Protein AF-A0A951KN85-F1 (afdb_monomer_lite)

pLDDT: mean 85.0, std 13.14, range [41.69, 98.12]

Radius of gyration: 14.78 Å; chains: 1; bounding box: 31×26×40 Å

Structure (mmCIF, N/CA/C/O backbone):
data_AF-A0A951KN85-F1
#
_entry.id   AF-A0A951KN85-F1
#
loop_
_atom_site.group_PDB
_atom_site.id
_atom_site.type_symbol
_atom_site.label_atom_id
_atom_site.label_alt_id
_atom_site.label_comp_id
_atom_site.label_asym_id
_atom_site.label_entity_id
_atom_site.label_seq_id
_atom_site.pdbx_PDB_ins_code
_atom_site.Cartn_x
_atom_site.Cartn_y
_atom_site.Cartn_z
_atom_site.occupancy
_atom_site.B_iso_or_equiv
_atom_site.auth_seq_id
_atom_site.auth_comp_id
_atom_site.auth_asym_id
_atom_site.auth_atom_id
_atom_site.pdbx_PDB_model_num
ATOM 1 N N . MET A 1 1 ? -17.069 15.207 -3.068 1.00 58.62 1 MET A N 1
ATOM 2 C CA . MET A 1 1 ? -16.380 14.567 -1.929 1.00 58.62 1 MET A CA 1
ATOM 3 C C . MET A 1 1 ? -16.886 15.158 -0.616 1.00 58.62 1 MET A C 1
ATOM 5 O O . MET A 1 1 ? -16.622 16.324 -0.340 1.00 58.62 1 MET A O 1
ATOM 9 N N . GLN A 1 2 ? -17.681 14.411 0.156 1.00 44.22 2 GLN A N 1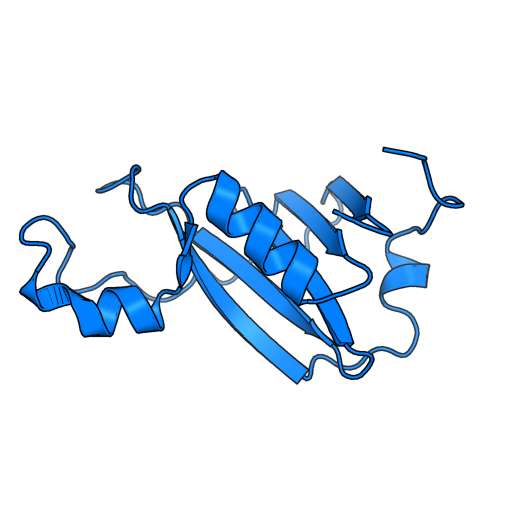
ATOM 10 C CA . GLN A 1 2 ? -18.015 14.776 1.541 1.00 44.22 2 GLN A CA 1
ATOM 11 C C . GLN A 1 2 ? -16.937 14.205 2.468 1.00 44.22 2 GLN A C 1
ATOM 13 O O . GLN A 1 2 ? -16.507 13.074 2.279 1.00 44.22 2 GLN A O 1
ATOM 18 N N . LYS A 1 3 ? -16.481 14.990 3.451 1.00 41.69 3 LYS A N 1
ATOM 19 C CA . LYS A 1 3 ? -15.595 14.484 4.505 1.00 41.69 3 LYS A CA 1
ATOM 20 C C . LYS A 1 3 ? -16.420 13.609 5.449 1.00 41.69 3 LYS A C 1
ATOM 22 O O . LYS A 1 3 ? -17.274 14.138 6.161 1.00 41.69 3 LYS A O 1
ATOM 27 N N . ALA A 1 4 ? -16.152 12.308 5.443 1.00 52.75 4 ALA A N 1
ATOM 28 C CA . ALA A 1 4 ? -16.587 11.382 6.482 1.00 52.75 4 ALA A CA 1
ATOM 29 C C . ALA A 1 4 ? -16.100 11.863 7.871 1.00 52.75 4 ALA A C 1
ATOM 31 O O . ALA A 1 4 ? -15.153 12.665 7.938 1.00 52.75 4 ALA A O 1
ATOM 32 N N . PRO A 1 5 ? -16.715 11.417 8.990 1.00 56.12 5 PRO A N 1
ATOM 33 C CA . PRO A 1 5 ? -16.112 11.574 10.314 1.00 56.12 5 PRO A CA 1
ATOM 34 C C . PRO A 1 5 ? -14.638 11.166 10.254 1.00 56.12 5 PRO A C 1
ATOM 36 O O . PRO A 1 5 ? -14.294 10.231 9.537 1.00 56.12 5 PRO A O 1
ATOM 39 N N . ILE A 1 6 ? -13.781 11.921 10.947 1.00 71.56 6 ILE A N 1
ATOM 40 C CA . ILE A 1 6 ? -12.319 11.810 10.878 1.00 71.56 6 ILE A CA 1
ATOM 41 C C . ILE A 1 6 ? -11.917 10.375 11.247 1.00 71.56 6 ILE A C 1
ATOM 43 O O . ILE A 1 6 ? -11.782 10.051 12.422 1.00 71.56 6 ILE A O 1
ATOM 47 N N . MET A 1 7 ? -11.783 9.511 10.244 1.00 89.00 7 MET A N 1
ATOM 48 C CA . MET A 1 7 ? -11.209 8.184 10.382 1.00 89.00 7 MET A CA 1
ATOM 49 C C . MET A 1 7 ? -9.701 8.382 10.429 1.00 89.00 7 MET A C 1
ATOM 51 O O . MET A 1 7 ? -9.092 8.777 9.433 1.00 89.00 7 MET A O 1
ATOM 55 N N . ASP A 1 8 ? -9.109 8.179 11.599 1.00 92.50 8 ASP A N 1
ATOM 56 C CA . ASP A 1 8 ? -7.660 8.178 11.737 1.00 92.50 8 ASP A CA 1
ATOM 57 C C . ASP A 1 8 ? -7.069 6.804 11.397 1.00 92.50 8 ASP A C 1
ATOM 59 O O . ASP A 1 8 ? -7.770 5.803 11.230 1.00 92.50 8 ASP A O 1
ATOM 63 N N . ARG A 1 9 ? -5.742 6.780 11.277 1.00 91.62 9 ARG A N 1
ATOM 64 C CA . ARG A 1 9 ? -4.974 5.591 10.917 1.00 91.62 9 ARG A CA 1
ATOM 65 C C . ARG A 1 9 ? -5.194 4.437 11.899 1.00 91.62 9 ARG A C 1
ATOM 67 O O . ARG A 1 9 ? -5.364 3.298 11.477 1.00 91.62 9 ARG A O 1
ATOM 74 N N . GLU A 1 10 ? -5.164 4.720 13.199 1.00 92.75 10 GLU A N 1
ATOM 75 C CA . GLU A 1 10 ? -5.286 3.694 14.242 1.00 92.75 10 GLU A CA 1
ATOM 76 C C . GLU A 1 10 ? -6.667 3.040 14.203 1.00 92.75 10 GLU A C 1
ATOM 78 O O . GLU A 1 10 ? -6.781 1.815 14.216 1.00 92.75 10 GLU A O 1
ATOM 83 N N . THR A 1 11 ? -7.707 3.860 14.073 1.00 93.81 11 THR A N 1
ATOM 84 C CA . THR A 1 11 ? -9.096 3.423 13.955 1.00 93.81 11 THR A CA 1
ATOM 85 C C . THR A 1 11 ? -9.314 2.649 12.663 1.00 93.81 11 THR A C 1
ATOM 87 O O . THR A 1 11 ? -9.966 1.607 12.689 1.00 93.81 11 THR A O 1
ATOM 90 N N . PHE A 1 12 ? -8.731 3.102 11.546 1.00 94.31 12 PHE A N 1
ATOM 91 C CA . PHE A 1 12 ? -8.832 2.387 10.279 1.00 94.31 12 PHE A CA 1
ATOM 92 C C . PHE A 1 12 ? -8.230 0.987 10.368 1.00 94.31 12 PHE A C 1
ATOM 94 O O . PHE A 1 12 ? -8.823 0.072 9.823 1.00 94.31 12 PHE A O 1
ATOM 101 N N . TYR A 1 13 ? -7.097 0.778 11.040 1.00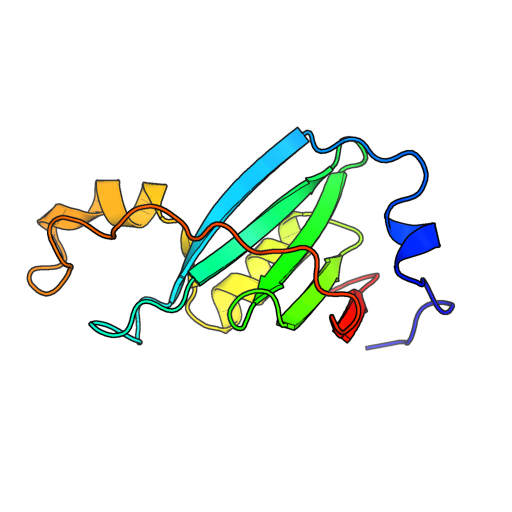 94.81 13 TYR A N 1
ATOM 102 C CA . TYR A 1 13 ? -6.487 -0.557 11.132 1.00 94.81 13 TYR A CA 1
ATOM 103 C C . TYR A 1 13 ? -7.018 -1.416 12.286 1.00 94.81 13 TYR A C 1
ATOM 105 O O . TYR A 1 13 ? -6.690 -2.602 12.374 1.00 94.81 13 TYR A O 1
ATOM 113 N N . ALA A 1 14 ? -7.830 -0.854 13.182 1.00 95.00 14 ALA A N 1
ATOM 114 C CA . ALA A 1 14 ? -8.314 -1.563 14.357 1.00 95.00 14 ALA A CA 1
ATOM 115 C C . ALA A 1 14 ? -9.109 -2.825 13.973 1.00 95.00 14 ALA A C 1
ATOM 117 O O . ALA A 1 14 ? -10.136 -2.757 13.303 1.00 95.00 14 ALA A O 1
ATOM 118 N N . ASN A 1 15 ? -8.657 -3.980 14.473 1.00 94.88 15 ASN A N 1
ATOM 119 C CA . ASN A 1 15 ? -9.258 -5.306 14.261 1.00 94.88 15 ASN A CA 1
ATOM 120 C C . ASN A 1 15 ? -9.255 -5.828 12.816 1.00 94.88 15 ASN A C 1
ATOM 122 O O . ASN A 1 15 ? -9.929 -6.820 12.552 1.00 94.88 15 ASN A O 1
ATOM 126 N N . LYS A 1 16 ? -8.493 -5.213 11.907 1.00 95.56 16 LYS A N 1
ATOM 127 C CA . LYS A 1 16 ? -8.348 -5.709 10.536 1.00 95.56 16 LYS A CA 1
ATOM 128 C C . LYS A 1 16 ? -7.193 -6.685 10.423 1.00 95.56 16 LYS A C 1
ATOM 130 O O . LYS A 1 16 ? -6.150 -6.508 11.058 1.00 95.56 16 LYS A O 1
ATOM 135 N N . GLN A 1 17 ? -7.358 -7.690 9.575 1.00 96.19 17 GLN A N 1
ATOM 136 C CA . GLN A 1 17 ? -6.272 -8.576 9.172 1.00 96.19 17 GLN A CA 1
ATOM 137 C C . GLN A 1 17 ? -5.950 -8.357 7.702 1.00 96.19 17 GLN A C 1
ATOM 139 O O . GLN A 1 17 ? -6.842 -8.281 6.859 1.00 96.19 17 GLN A O 1
ATOM 144 N N . LEU A 1 18 ? -4.658 -8.258 7.393 1.00 96.12 18 LEU A N 1
ATOM 145 C CA . LEU A 1 18 ? -4.199 -8.217 6.012 1.00 96.12 18 LEU A CA 1
ATOM 146 C C . LEU A 1 18 ? -4.562 -9.540 5.328 1.00 96.12 18 LEU A C 1
ATOM 148 O O . LEU A 1 18 ? -4.118 -10.603 5.763 1.00 96.12 18 LEU A O 1
ATOM 152 N N . LYS A 1 19 ? -5.355 -9.465 4.260 1.00 97.06 19 LYS A N 1
ATOM 153 C CA . LYS A 1 19 ? -5.777 -10.620 3.464 1.00 97.06 19 LYS A CA 1
ATOM 154 C C . LYS A 1 19 ? -4.894 -10.807 2.235 1.00 97.06 19 LYS A C 1
ATOM 156 O O . LYS A 1 19 ? -4.548 -11.939 1.909 1.00 97.06 19 LYS A O 1
ATOM 161 N N . GLN A 1 20 ? -4.544 -9.714 1.561 1.00 95.44 20 GLN A N 1
ATOM 162 C CA . GLN A 1 20 ? -3.769 -9.735 0.322 1.00 95.44 20 GLN A CA 1
ATOM 163 C C . GLN A 1 20 ? -2.959 -8.446 0.171 1.00 95.44 20 GLN A C 1
ATOM 165 O O . GLN A 1 20 ? -3.409 -7.375 0.575 1.00 95.44 20 GLN A O 1
ATOM 170 N N . THR A 1 21 ? -1.787 -8.565 -0.448 1.00 94.25 21 THR A N 1
ATOM 171 C CA . THR A 1 21 ? -0.987 -7.434 -0.922 1.00 94.25 21 THR A CA 1
ATOM 172 C C . THR A 1 21 ? -0.886 -7.530 -2.436 1.00 94.25 21 THR A C 1
ATOM 174 O O . THR A 1 21 ? -0.531 -8.594 -2.938 1.00 94.25 21 THR A O 1
ATOM 177 N N . VAL A 1 22 ? -1.169 -6.434 -3.135 1.00 94.75 22 VAL A N 1
ATOM 178 C CA . VAL A 1 22 ? -1.026 -6.303 -4.590 1.00 94.75 22 VAL A CA 1
ATOM 179 C C . VAL A 1 22 ? -0.030 -5.186 -4.877 1.00 94.75 22 VAL A C 1
ATOM 181 O O . VAL A 1 22 ? -0.041 -4.148 -4.209 1.00 94.75 22 VAL A O 1
ATOM 184 N N . TRP A 1 23 ? 0.855 -5.411 -5.841 1.00 93.62 23 TRP A N 1
ATOM 185 C CA . TRP A 1 23 ? 1.849 -4.431 -6.263 1.00 93.62 23 TRP A CA 1
ATOM 186 C C . TRP A 1 23 ? 1.501 -3.881 -7.631 1.00 93.62 23 TRP A C 1
ATOM 188 O O . TRP A 1 23 ? 1.083 -4.615 -8.522 1.00 93.62 23 TR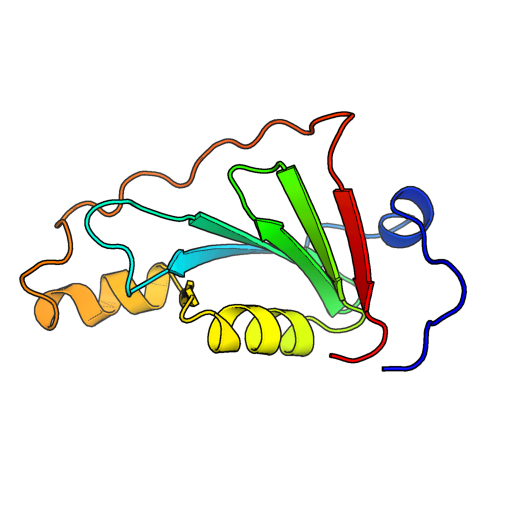P A O 1
ATOM 198 N N . TRP A 1 24 ? 1.708 -2.582 -7.771 1.00 94.00 24 TRP A N 1
ATOM 199 C CA . TRP A 1 24 ? 1.346 -1.810 -8.943 1.00 94.00 24 TRP A CA 1
ATOM 200 C C . TRP A 1 24 ? 2.548 -0.984 -9.392 1.00 94.00 24 TRP A C 1
ATOM 202 O O . TRP A 1 24 ? 3.352 -0.548 -8.560 1.00 94.00 24 TRP A O 1
ATOM 212 N N . LEU A 1 25 ? 2.650 -0.751 -10.695 1.00 91.50 25 LEU A N 1
ATOM 213 C CA . LEU A 1 25 ? 3.648 0.114 -11.313 1.00 91.50 25 LEU A CA 1
ATOM 214 C C . LEU A 1 25 ? 2.948 1.149 -12.184 1.00 91.50 25 LEU A C 1
ATOM 216 O O . LEU A 1 25 ? 2.020 0.815 -12.916 1.00 91.50 25 LEU A O 1
ATOM 220 N N . MET A 1 26 ? 3.411 2.393 -12.115 1.00 90.44 26 MET A N 1
ATOM 221 C CA . MET A 1 26 ? 2.971 3.431 -13.043 1.00 90.44 26 MET A CA 1
ATOM 222 C C . MET A 1 26 ? 3.568 3.161 -14.428 1.00 90.44 26 MET A C 1
ATOM 224 O O . MET A 1 26 ? 4.791 3.211 -14.598 1.00 90.44 26 MET A O 1
ATOM 228 N N . ASP A 1 27 ? 2.717 2.878 -15.412 1.00 82.88 27 ASP A N 1
ATOM 229 C CA . ASP A 1 27 ? 3.154 2.449 -16.745 1.00 82.88 27 ASP A CA 1
ATOM 230 C C . ASP A 1 27 ? 3.796 3.584 -17.564 1.00 82.88 27 ASP A C 1
ATOM 232 O O . ASP A 1 27 ? 4.657 3.349 -18.411 1.00 82.88 27 ASP A O 1
ATOM 236 N N . CYS A 1 28 ? 3.452 4.836 -17.271 1.00 83.56 28 CYS A N 1
ATOM 237 C CA . CYS A 1 28 ? 3.932 6.003 -18.000 1.00 83.56 28 CYS A CA 1
ATOM 238 C C . CYS A 1 28 ? 5.287 6.538 -17.502 1.00 83.56 28 CYS A C 1
ATOM 240 O O . CYS A 1 28 ? 5.845 7.456 -18.109 1.00 83.56 28 CYS A O 1
ATOM 242 N N . SER A 1 29 ? 5.842 5.962 -16.426 1.00 83.62 29 SER A N 1
ATOM 243 C CA . SER A 1 29 ? 7.078 6.438 -15.783 1.00 83.62 29 SER A CA 1
ATOM 244 C C . SER A 1 29 ? 8.345 5.658 -16.151 1.00 83.62 29 SER A C 1
ATOM 246 O O . SER A 1 29 ? 9.421 5.991 -15.658 1.00 83.62 29 SER A O 1
ATOM 248 N N . PHE A 1 30 ? 8.289 4.655 -17.035 1.00 76.56 30 PHE A N 1
ATOM 249 C CA . PHE A 1 30 ? 9.495 3.902 -17.411 1.00 76.56 30 PHE A CA 1
ATOM 250 C C . PHE A 1 30 ? 10.612 4.806 -17.987 1.00 76.56 30 PHE A C 1
ATOM 252 O O . PHE A 1 30 ? 10.340 5.695 -18.798 1.00 76.56 30 PHE A O 1
ATOM 259 N N . PRO A 1 31 ? 11.892 4.572 -17.618 1.00 77.12 31 PRO A N 1
ATOM 260 C CA . PRO A 1 31 ? 12.401 3.459 -16.804 1.00 77.12 31 PRO A CA 1
ATOM 261 C C . PRO A 1 31 ? 12.357 3.696 -15.280 1.00 77.12 31 PRO A C 1
ATOM 263 O O . PRO A 1 31 ? 12.792 2.825 -14.526 1.00 77.12 31 PRO A O 1
ATOM 266 N N . ASP A 1 32 ? 11.876 4.851 -14.817 1.00 81.75 32 ASP A N 1
ATOM 267 C CA . ASP A 1 32 ? 11.803 5.193 -13.397 1.00 81.75 32 ASP A CA 1
ATOM 268 C C . ASP A 1 32 ? 10.605 4.475 -12.749 1.00 81.75 32 ASP A C 1
ATOM 270 O O . ASP A 1 32 ? 9.453 4.892 -12.852 1.00 81.75 32 ASP A O 1
ATOM 274 N N . LEU A 1 33 ? 10.876 3.349 -12.085 1.00 82.75 33 LEU A N 1
ATOM 275 C CA . LEU A 1 33 ? 9.846 2.486 -11.503 1.00 82.75 33 LEU A CA 1
ATOM 276 C C . LEU A 1 33 ? 9.160 3.146 -10.299 1.00 82.75 33 LEU A C 1
ATOM 278 O O . LEU A 1 33 ? 9.669 3.105 -9.174 1.00 82.75 33 LEU A O 1
ATOM 282 N N . GLN A 1 34 ? 7.978 3.713 -10.524 1.00 89.31 34 GLN A N 1
ATOM 283 C CA . GLN A 1 34 ? 7.117 4.211 -9.455 1.00 89.31 34 GLN A CA 1
ATOM 284 C C . GLN A 1 34 ? 6.185 3.099 -8.978 1.00 89.31 34 GLN A C 1
ATOM 286 O O . GLN A 1 34 ? 5.227 2.732 -9.655 1.00 89.31 34 GLN A O 1
ATOM 291 N N . TRP A 1 35 ? 6.496 2.555 -7.804 1.00 91.00 35 TRP A N 1
ATOM 292 C CA . TRP A 1 35 ? 5.729 1.484 -7.180 1.00 91.00 35 TRP A CA 1
ATOM 293 C C . TRP A 1 35 ? 4.586 2.026 -6.330 1.00 91.00 35 TRP A C 1
ATOM 295 O O . TRP A 1 35 ? 4.762 2.976 -5.564 1.00 91.00 35 TRP A O 1
ATOM 305 N N . ALA A 1 36 ? 3.461 1.323 -6.374 1.00 94.25 36 ALA A N 1
ATOM 306 C CA . ALA A 1 36 ? 2.375 1.439 -5.417 1.00 94.25 36 ALA A CA 1
ATOM 307 C C . ALA A 1 36 ? 2.085 0.074 -4.779 1.00 94.25 36 ALA A C 1
ATOM 309 O O . ALA A 1 36 ? 2.169 -0.972 -5.426 1.00 94.25 36 ALA A O 1
ATOM 310 N N . ARG A 1 37 ? 1.743 0.074 -3.487 1.00 94.75 37 ARG A N 1
ATOM 311 C CA . ARG A 1 37 ? 1.329 -1.137 -2.764 1.00 94.75 37 ARG A CA 1
ATOM 312 C C . ARG A 1 37 ? -0.109 -0.999 -2.323 1.00 94.75 37 ARG A C 1
ATOM 314 O O . ARG A 1 37 ? -0.401 -0.123 -1.515 1.00 94.75 37 ARG A O 1
ATOM 321 N N . GLN A 1 38 ? -0.964 -1.911 -2.752 1.00 96.12 38 GLN A N 1
ATOM 322 C CA . GLN A 1 38 ? -2.323 -2.030 -2.253 1.00 96.12 38 GLN A CA 1
ATOM 323 C C . GLN A 1 38 ? -2.399 -3.144 -1.205 1.00 96.12 38 GLN A C 1
ATOM 325 O O . GLN A 1 38 ? -1.999 -4.278 -1.468 1.00 96.12 38 GLN A O 1
ATOM 330 N N . CYS A 1 39 ? -2.927 -2.844 -0.021 1.00 96.25 39 CYS A N 1
ATOM 331 C CA . CYS A 1 39 ? -3.229 -3.842 1.004 1.00 96.25 39 CYS A CA 1
ATOM 332 C C . CYS A 1 39 ? -4.741 -4.016 1.106 1.00 96.25 39 CYS A C 1
ATOM 334 O O . CYS A 1 39 ? -5.437 -3.056 1.423 1.00 96.25 39 CYS A O 1
ATOM 336 N N . ILE A 1 40 ? -5.239 -5.232 0.897 1.00 97.62 40 ILE A N 1
ATOM 337 C CA . ILE A 1 40 ? -6.659 -5.575 1.023 1.00 97.62 40 ILE A CA 1
ATOM 338 C C . ILE A 1 40 ? -6.866 -6.294 2.355 1.00 97.62 40 ILE A C 1
ATOM 340 O O . ILE A 1 40 ? -6.163 -7.261 2.670 1.00 97.62 40 ILE A O 1
ATOM 344 N N . PHE A 1 41 ? -7.842 -5.835 3.132 1.00 97.69 41 PHE A N 1
ATOM 345 C CA . PHE A 1 41 ? -8.151 -6.364 4.458 1.00 97.69 41 PHE A CA 1
ATOM 346 C C . PHE A 1 41 ? -9.318 -7.358 4.429 1.00 97.69 41 PHE A C 1
ATOM 348 O O . PHE A 1 41 ? -10.067 -7.473 3.455 1.00 97.69 41 PHE A O 1
ATOM 355 N N . ASP A 1 42 ? -9.455 -8.129 5.503 1.00 98.12 42 ASP A N 1
ATOM 356 C CA . ASP A 1 42 ? -10.493 -9.147 5.678 1.00 98.12 42 ASP A CA 1
ATOM 357 C C . ASP A 1 42 ? -11.926 -8.595 5.695 1.00 98.12 42 ASP A C 1
ATOM 359 O O . ASP A 1 42 ? -12.856 -9.304 5.304 1.00 98.12 42 ASP A O 1
ATOM 363 N N . ASP A 1 43 ? -12.101 -7.332 6.075 1.00 97.00 43 ASP A N 1
ATOM 364 C CA . ASP A 1 43 ? -13.381 -6.621 6.045 1.00 97.00 43 ASP A CA 1
ATOM 365 C C . ASP A 1 43 ? -13.762 -6.058 4.660 1.00 97.00 43 ASP A C 1
ATOM 367 O O . ASP A 1 43 ? -14.849 -5.500 4.507 1.00 97.00 43 ASP A O 1
ATOM 371 N N . GLY A 1 44 ? -12.898 -6.216 3.650 1.00 97.56 44 GLY A N 1
ATOM 372 C CA . GLY A 1 44 ? -13.100 -5.705 2.289 1.00 97.56 44 GLY A CA 1
ATOM 373 C C . GLY A 1 44 ? -12.626 -4.265 2.064 1.00 97.56 44 GLY A C 1
ATOM 374 O O . GLY A 1 44 ? -12.704 -3.774 0.937 1.00 97.56 44 GLY A O 1
ATOM 375 N N . SER A 1 45 ? -12.111 -3.594 3.097 1.00 97.75 45 SER A N 1
ATOM 376 C CA . SER A 1 45 ? -11.438 -2.301 2.954 1.00 97.75 45 SER A CA 1
ATOM 377 C C . SER A 1 45 ? -10.030 -2.461 2.378 1.00 97.75 45 SER A C 1
ATOM 379 O O . SER A 1 45 ? -9.485 -3.567 2.308 1.00 97.75 45 SER A O 1
ATOM 381 N N . SER A 1 46 ? -9.423 -1.349 1.965 1.00 97.94 46 SER A N 1
ATOM 382 C CA . SER A 1 46 ? -8.081 -1.360 1.381 1.00 97.94 46 SER A CA 1
ATOM 383 C C . SER A 1 46 ? -7.291 -0.122 1.767 1.00 97.94 46 SER A C 1
ATOM 385 O O . SER A 1 46 ? -7.871 0.932 2.011 1.00 97.94 46 SER A O 1
ATOM 387 N N . ASP A 1 47 ? -5.968 -0.224 1.782 1.00 96.81 47 ASP A N 1
ATOM 388 C CA . ASP A 1 47 ? -5.094 0.940 1.663 1.00 96.81 47 ASP A CA 1
ATOM 389 C C . ASP A 1 47 ? -4.227 0.853 0.409 1.00 96.81 47 ASP A C 1
ATOM 391 O O . ASP A 1 47 ? -4.049 -0.224 -0.159 1.00 96.81 47 ASP A O 1
ATOM 395 N N . VAL A 1 48 ? -3.747 2.007 -0.034 1.00 95.69 48 VAL A N 1
ATOM 396 C CA . VAL A 1 48 ? -2.757 2.184 -1.086 1.00 95.69 48 VAL A CA 1
ATOM 397 C C . VAL A 1 48 ? -1.639 3.014 -0.500 1.00 95.69 48 VAL A C 1
ATOM 399 O O . VAL A 1 48 ? -1.872 4.064 0.096 1.00 95.69 48 VAL A O 1
ATOM 402 N N . CYS A 1 49 ? -0.419 2.538 -0.667 1.00 93.88 49 CYS A N 1
ATOM 403 C CA . CYS A 1 49 ? 0.770 3.226 -0.228 1.00 93.88 49 CYS A CA 1
ATOM 404 C C . CYS A 1 49 ? 1.569 3.669 -1.461 1.00 93.88 49 CYS A C 1
ATOM 406 O O . CYS A 1 49 ? 1.812 2.859 -2.357 1.00 93.88 49 CYS A O 1
ATOM 408 N N . LEU A 1 50 ? 1.907 4.959 -1.513 1.00 90.81 50 LEU A N 1
ATOM 409 C CA . LEU A 1 50 ? 2.564 5.641 -2.634 1.00 90.81 50 LEU A CA 1
ATOM 410 C C . LEU A 1 50 ? 3.854 6.339 -2.172 1.00 90.81 50 LEU A C 1
ATOM 412 O O . LEU A 1 50 ? 4.151 6.404 -0.972 1.00 90.81 50 LEU A O 1
ATOM 416 N N . ASP A 1 51 ? 4.599 6.891 -3.135 1.00 82.56 51 ASP A N 1
ATOM 417 C CA . ASP A 1 51 ? 5.778 7.747 -2.922 1.00 82.56 51 ASP A CA 1
ATOM 418 C C . ASP A 1 51 ? 6.810 7.120 -1.967 1.00 82.56 51 ASP A C 1
ATOM 420 O O . ASP A 1 51 ? 7.224 7.713 -0.968 1.00 82.56 51 ASP A O 1
ATOM 424 N N . GLU A 1 52 ? 7.188 5.869 -2.246 1.00 80.12 52 GLU A N 1
ATOM 425 C CA . GLU A 1 52 ? 8.145 5.091 -1.442 1.00 80.12 52 GLU A CA 1
ATOM 426 C C . GLU A 1 52 ? 7.717 4.899 0.021 1.00 80.12 52 GLU A C 1
ATOM 428 O O . GLU A 1 52 ? 8.533 4.815 0.943 1.00 80.12 52 GLU A O 1
ATOM 433 N N . GLY A 1 53 ? 6.411 4.847 0.256 1.00 80.00 53 GLY A N 1
ATOM 434 C CA . GLY A 1 53 ? 5.872 4.681 1.589 1.00 80.00 53 GLY A CA 1
ATOM 435 C C . GLY A 1 53 ? 5.697 5.980 2.364 1.00 80.00 53 GLY A C 1
ATOM 436 O O . GLY A 1 53 ? 5.646 5.923 3.594 1.00 80.00 53 GLY A O 1
ATOM 437 N N . LYS A 1 54 ? 5.613 7.142 1.706 1.00 86.12 54 LYS A N 1
ATOM 438 C CA . LYS A 1 54 ? 5.332 8.426 2.377 1.00 86.12 54 LYS A CA 1
ATOM 439 C C . LYS A 1 54 ? 3.844 8.725 2.519 1.00 86.12 54 LYS A C 1
ATOM 441 O O . LYS A 1 54 ? 3.456 9.359 3.503 1.00 86.12 54 LYS A O 1
ATOM 446 N N . GLU A 1 55 ? 3.015 8.246 1.600 1.00 91.50 55 GLU A N 1
ATOM 447 C CA . GLU A 1 55 ? 1.576 8.522 1.598 1.00 91.50 55 GLU A CA 1
ATOM 448 C C . GLU A 1 55 ? 0.773 7.226 1.673 1.00 91.50 55 GLU A C 1
ATOM 450 O O . GLU A 1 55 ? 1.114 6.229 1.037 1.00 91.50 55 GLU A O 1
ATOM 455 N N . ILE A 1 56 ? -0.272 7.231 2.502 1.00 93.69 56 ILE A N 1
ATOM 456 C CA . ILE A 1 56 ? -1.242 6.145 2.632 1.00 93.69 56 ILE A CA 1
ATOM 457 C C . ILE A 1 56 ? -2.633 6.706 2.351 1.00 93.69 56 ILE A C 1
ATOM 459 O O . ILE A 1 56 ? -3.113 7.597 3.057 1.00 93.69 56 ILE A O 1
ATOM 463 N N . HIS A 1 57 ? -3.295 6.127 1.360 1.00 95.25 57 HIS A N 1
ATOM 464 C CA . HIS A 1 57 ? -4.679 6.388 0.994 1.00 95.25 57 HIS A CA 1
ATOM 465 C C . HIS A 1 57 ? -5.508 5.167 1.378 1.00 95.25 57 HIS A C 1
ATOM 467 O O . HIS A 1 57 ? -5.306 4.081 0.852 1.00 95.25 57 HIS A O 1
ATOM 473 N N . ALA A 1 58 ? -6.407 5.319 2.338 1.00 95.75 58 ALA A N 1
ATOM 474 C CA . ALA A 1 58 ? -7.257 4.262 2.855 1.00 95.75 58 ALA A CA 1
ATOM 475 C C . ALA A 1 58 ? -8.683 4.410 2.323 1.00 95.75 58 ALA A C 1
ATOM 477 O O . ALA A 1 58 ? -9.242 5.505 2.303 1.00 95.75 58 ALA A O 1
ATOM 478 N N . PHE A 1 59 ? -9.294 3.296 1.951 1.00 96.50 59 PHE A N 1
ATOM 479 C CA . PHE A 1 59 ? -10.579 3.230 1.272 1.00 96.50 59 PHE A CA 1
ATOM 480 C C . PHE A 1 59 ? -11.509 2.276 2.014 1.00 96.50 59 PHE A C 1
ATOM 482 O O . PHE A 1 59 ? -11.086 1.224 2.500 1.00 96.50 59 PHE A O 1
ATOM 489 N N . ALA A 1 60 ? -12.794 2.621 2.095 1.00 96.38 60 ALA A N 1
ATOM 490 C CA . ALA A 1 60 ? -13.806 1.728 2.664 1.00 96.38 60 ALA A CA 1
ATOM 491 C C . ALA A 1 60 ? -13.999 0.439 1.843 1.00 96.38 60 ALA A C 1
ATOM 493 O O . ALA A 1 60 ? -14.452 -0.561 2.396 1.00 96.38 60 ALA A O 1
ATOM 494 N N . LYS A 1 61 ? -13.656 0.469 0.549 1.00 96.81 61 LYS A N 1
ATOM 495 C CA . LYS A 1 61 ? -13.781 -0.641 -0.401 1.00 96.81 61 LYS A CA 1
ATOM 496 C C . LYS A 1 61 ? -12.499 -0.812 -1.204 1.00 96.81 61 LYS A C 1
ATOM 498 O O . LY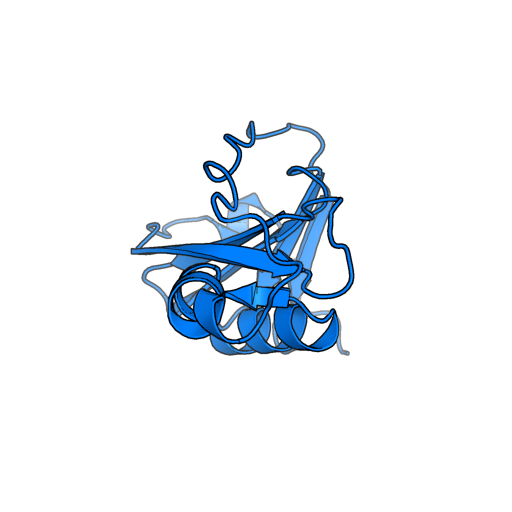S A 1 61 ? -11.874 0.175 -1.582 1.00 96.81 61 LYS A O 1
ATOM 503 N N . ALA A 1 62 ? -12.120 -2.052 -1.485 1.00 97.19 62 ALA A N 1
ATOM 504 C CA . ALA A 1 62 ? -10.944 -2.340 -2.298 1.00 97.19 62 ALA A CA 1
ATOM 505 C C . ALA A 1 62 ? -11.094 -1.886 -3.757 1.00 97.19 62 ALA A C 1
ATOM 507 O O . ALA A 1 62 ? -10.111 -1.470 -4.361 1.00 97.19 62 ALA A O 1
ATOM 508 N N . GLU A 1 63 ? -12.306 -1.902 -4.312 1.00 97.00 63 GLU A N 1
ATOM 509 C CA . GLU A 1 63 ? -12.560 -1.457 -5.687 1.00 97.00 63 GLU A CA 1
ATOM 510 C C . GLU A 1 63 ? -12.281 0.043 -5.865 1.00 97.00 63 GLU A C 1
ATOM 512 O O . GLU A 1 63 ? -11.722 0.456 -6.877 1.00 97.00 63 GLU A O 1
ATOM 517 N N . ASP A 1 64 ? -12.587 0.847 -4.847 1.00 96.62 64 ASP A N 1
ATOM 518 C CA . ASP A 1 64 ? -12.317 2.289 -4.827 1.00 96.62 64 ASP A CA 1
ATOM 519 C C . ASP A 1 64 ? -10.801 2.574 -4.878 1.00 96.62 64 ASP A C 1
ATOM 521 O O . ASP A 1 64 ? -10.360 3.498 -5.559 1.00 96.62 64 ASP A O 1
ATOM 525 N N . ALA A 1 65 ? -9.989 1.739 -4.220 1.00 96.81 65 ALA A N 1
ATOM 526 C CA . ALA A 1 65 ? -8.528 1.816 -4.283 1.00 96.81 65 ALA A CA 1
ATOM 527 C C . ALA A 1 65 ? -7.978 1.480 -5.682 1.00 96.81 65 ALA A C 1
ATOM 529 O O . ALA A 1 65 ? -7.032 2.119 -6.139 1.00 96.81 65 ALA A O 1
ATOM 530 N N . VAL A 1 66 ? -8.579 0.502 -6.371 1.00 96.31 66 VAL A N 1
ATOM 531 C CA . VAL A 1 66 ? -8.220 0.155 -7.758 1.00 96.31 66 VAL A CA 1
ATOM 532 C C . VAL A 1 66 ? -8.576 1.296 -8.706 1.00 96.31 66 VAL A C 1
ATOM 534 O O . VAL A 1 66 ? -7.776 1.639 -9.574 1.00 96.31 66 VAL A O 1
ATOM 537 N N . HIS A 1 67 ? -9.745 1.917 -8.526 1.00 95.81 67 HIS A N 1
ATOM 538 C CA . HIS A 1 67 ? -10.133 3.098 -9.295 1.00 95.81 67 HIS A CA 1
ATOM 539 C C . HIS A 1 67 ? -9.148 4.254 -9.096 1.00 95.81 67 HIS A C 1
ATOM 541 O O . HIS A 1 67 ? -8.694 4.817 -10.085 1.00 95.81 67 HIS A O 1
ATOM 547 N N . PHE A 1 68 ? -8.758 4.542 -7.851 1.00 95.50 68 PHE A N 1
ATOM 548 C CA . PHE A 1 68 ? -7.734 5.543 -7.534 1.00 95.50 68 PHE A CA 1
ATOM 549 C C . PHE A 1 68 ? -6.403 5.272 -8.246 1.00 95.50 68 PHE A C 1
ATOM 551 O O . PHE A 1 68 ? -5.859 6.165 -8.884 1.00 95.50 68 PHE A O 1
ATOM 558 N N . LEU A 1 69 ? -5.904 4.035 -8.193 1.00 95.38 69 LEU A N 1
ATOM 559 C CA . LEU A 1 69 ? -4.660 3.649 -8.866 1.00 95.38 69 LEU A CA 1
ATOM 560 C C . LEU A 1 69 ? -4.761 3.772 -10.393 1.00 95.38 69 LEU A C 1
ATOM 562 O O . LEU A 1 69 ? -3.865 4.313 -11.034 1.00 95.38 69 LEU A O 1
ATOM 566 N N . SER A 1 70 ? -5.873 3.314 -10.967 1.00 92.56 70 SER A N 1
ATOM 567 C CA . SER A 1 70 ? -6.084 3.322 -12.419 1.00 92.56 70 SER A CA 1
ATOM 568 C C . SER A 1 70 ? -6.202 4.738 -12.998 1.00 92.56 70 SER A C 1
ATOM 570 O O . SER A 1 70 ? -5.867 4.945 -14.161 1.00 92.56 70 SER A O 1
ATOM 572 N N . GLU A 1 71 ? -6.694 5.713 -12.222 1.00 92.94 71 GLU A N 1
ATOM 573 C CA . GLU A 1 71 ? -6.764 7.120 -12.649 1.00 92.94 71 GLU A CA 1
ATOM 574 C C . GLU A 1 71 ? -5.379 7.764 -12.814 1.00 92.94 71 GLU A C 1
ATOM 576 O O . GLU A 1 71 ? -5.217 8.610 -13.692 1.00 92.94 71 GLU A O 1
ATOM 581 N N . ASP A 1 72 ? -4.394 7.322 -12.028 1.00 88.88 72 ASP A N 1
ATOM 582 C CA . ASP A 1 72 ? -2.994 7.765 -12.089 1.00 88.88 72 ASP A CA 1
ATOM 583 C C . ASP A 1 72 ? -2.113 6.809 -12.925 1.00 88.88 72 ASP A C 1
ATOM 585 O O . ASP A 1 72 ? -0.897 6.760 -12.749 1.00 88.88 72 ASP A O 1
ATOM 589 N N . GLU A 1 73 ? -2.718 6.039 -13.837 1.00 90.62 73 GLU A N 1
ATOM 590 C CA . GLU A 1 73 ? -2.016 5.154 -14.786 1.00 90.62 73 GLU A CA 1
ATOM 591 C C . GLU A 1 73 ? -1.163 4.056 -14.106 1.00 90.62 73 GLU A C 1
ATOM 593 O O . GLU A 1 73 ? -0.178 3.556 -14.656 1.00 90.62 73 GLU A O 1
ATOM 598 N N . TYR A 1 74 ? -1.542 3.634 -12.894 1.00 93.19 74 TYR A N 1
ATOM 599 C CA . TYR A 1 74 ? -0.968 2.440 -12.277 1.00 93.19 74 TYR A CA 1
ATOM 600 C C . TYR A 1 74 ? -1.613 1.172 -12.831 1.00 93.19 74 TYR A C 1
ATOM 602 O O . TYR A 1 74 ? -2.837 1.041 -12.883 1.00 93.19 74 TYR A O 1
ATOM 610 N N . VAL A 1 75 ? -0.769 0.196 -13.154 1.00 91.75 75 VAL A N 1
ATOM 611 C CA . VAL A 1 75 ? -1.162 -1.136 -13.621 1.00 91.75 75 VAL A CA 1
ATOM 612 C C . VAL A 1 75 ? -0.615 -2.186 -12.659 1.00 91.75 75 VAL A C 1
ATOM 614 O O . VAL A 1 75 ? 0.467 -2.024 -12.086 1.00 91.75 75 VAL A O 1
ATOM 617 N N . GLU A 1 76 ? -1.378 -3.254 -12.437 1.00 92.81 76 GLU A N 1
ATOM 618 C CA . GLU A 1 76 ? -0.949 -4.366 -11.595 1.00 92.81 76 GLU A CA 1
ATOM 619 C C . GLU A 1 76 ? 0.305 -5.025 -12.188 1.00 92.81 76 GLU A C 1
ATOM 621 O O . GLU A 1 76 ? 0.424 -5.234 -13.396 1.00 92.81 76 GLU A O 1
ATOM 626 N N . VAL A 1 77 ? 1.273 -5.346 -11.330 1.00 89.62 77 VAL A N 1
ATOM 627 C CA . VAL A 1 77 ? 2.560 -5.905 -11.769 1.00 89.62 77 VAL A CA 1
ATOM 628 C C . VAL A 1 77 ? 2.383 -7.280 -12.401 1.00 89.62 77 VAL A C 1
ATOM 630 O O . VAL A 1 77 ? 3.075 -7.585 -13.366 1.00 89.62 77 VAL A O 1
ATOM 633 N N . GLU A 1 78 ? 1.462 -8.102 -11.891 1.00 86.38 78 GLU A N 1
ATOM 634 C CA . GLU A 1 78 ? 1.169 -9.410 -12.490 1.00 86.38 78 GLU A CA 1
ATOM 635 C C . GLU A 1 78 ? 0.641 -9.250 -13.926 1.00 86.38 78 GLU A C 1
ATOM 637 O O . GLU A 1 78 ? 1.182 -9.882 -14.834 1.00 86.38 78 GLU A O 1
ATOM 642 N N . ASP A 1 79 ? -0.292 -8.320 -14.159 1.00 85.75 79 ASP A N 1
ATOM 643 C CA . ASP A 1 79 ? -0.812 -8.005 -15.497 1.00 85.75 79 ASP A CA 1
ATOM 644 C C . ASP A 1 79 ? 0.286 -7.476 -16.437 1.00 85.75 79 ASP A C 1
ATOM 646 O O . ASP A 1 79 ? 0.369 -7.880 -17.599 1.00 85.75 79 ASP A O 1
ATOM 650 N N . LEU A 1 80 ? 1.175 -6.606 -15.939 1.00 80.75 80 LEU A N 1
ATOM 651 C CA . LEU A 1 80 ? 2.321 -6.105 -16.710 1.00 80.75 80 LEU A CA 1
ATOM 652 C C . LEU A 1 80 ? 3.291 -7.228 -17.092 1.00 80.75 80 LEU A C 1
ATOM 654 O O . LEU A 1 80 ? 3.755 -7.285 -18.231 1.00 80.75 80 LEU A O 1
ATOM 658 N N . LEU A 1 81 ? 3.600 -8.134 -16.162 1.00 78.88 81 LEU A N 1
ATOM 659 C CA . LEU A 1 81 ? 4.487 -9.271 -16.415 1.00 78.88 81 LEU A CA 1
ATOM 660 C C . LEU A 1 81 ? 3.886 -10.235 -17.443 1.00 78.88 81 LEU A C 1
ATOM 662 O O . LEU A 1 81 ? 4.610 -10.710 -18.326 1.00 78.88 81 LEU A O 1
ATOM 666 N N . GLU A 1 82 ? 2.578 -10.487 -17.378 1.00 80.12 82 GLU A N 1
ATOM 667 C CA . GLU A 1 82 ? 1.862 -11.268 -18.393 1.00 80.12 82 GLU A CA 1
ATOM 668 C C . GLU A 1 82 ? 1.881 -10.580 -19.766 1.00 80.12 82 GLU A C 1
ATOM 670 O O . GLU A 1 82 ? 2.108 -11.244 -20.780 1.00 80.12 82 GLU A O 1
ATOM 675 N N . ALA A 1 83 ? 1.728 -9.254 -19.805 1.00 75.50 83 ALA A N 1
ATOM 676 C CA . ALA A 1 83 ? 1.748 -8.452 -21.030 1.00 75.50 83 ALA A CA 1
ATOM 677 C C . ALA A 1 83 ? 3.161 -8.092 -21.529 1.00 75.50 83 ALA A C 1
ATOM 679 O O . ALA A 1 83 ? 3.301 -7.438 -22.563 1.00 75.50 83 ALA A O 1
ATOM 680 N N . SER A 1 84 ? 4.220 -8.522 -20.837 1.00 71.12 84 SER A N 1
ATOM 681 C CA . SER A 1 84 ? 5.614 -8.129 -21.101 1.00 71.12 84 SER A CA 1
ATOM 682 C C . SER A 1 84 ? 6.073 -8.307 -22.551 1.00 71.12 84 SER A C 1
ATOM 684 O O . SER A 1 84 ? 6.926 -7.560 -23.028 1.00 71.12 84 SER A O 1
ATOM 686 N N . SER A 1 85 ? 5.496 -9.262 -23.288 1.00 68.88 85 SER A N 1
ATOM 687 C CA . SER A 1 85 ? 5.802 -9.472 -24.707 1.00 68.88 85 SER A CA 1
ATOM 688 C C . SER A 1 85 ? 5.384 -8.314 -25.616 1.00 68.88 85 SER A C 1
ATOM 690 O O . SER A 1 85 ? 5.936 -8.185 -26.710 1.00 68.88 85 SER A O 1
ATOM 692 N N . ASP A 1 86 ? 4.432 -7.489 -25.179 1.00 70.44 86 ASP A N 1
ATOM 693 C CA . ASP A 1 86 ? 3.851 -6.396 -25.961 1.00 70.44 86 ASP A CA 1
ATOM 694 C C . ASP A 1 86 ? 4.531 -5.040 -25.689 1.00 70.44 86 ASP A C 1
ATOM 696 O O . ASP A 1 86 ? 4.346 -4.095 -26.460 1.00 70.44 86 ASP A O 1
ATOM 700 N N . TYR A 1 87 ? 5.380 -4.954 -24.656 1.00 67.88 87 TYR A N 1
ATOM 701 C CA . TYR A 1 87 ? 6.078 -3.731 -24.249 1.00 67.88 87 TYR A CA 1
ATOM 702 C C . TYR A 1 87 ? 7.602 -3.884 -24.409 1.00 67.88 87 TYR A C 1
ATOM 704 O O . TYR A 1 87 ? 8.285 -4.303 -23.476 1.00 67.88 87 TYR A O 1
ATOM 712 N N . PRO A 1 88 ? 8.179 -3.523 -25.573 1.00 65.88 88 PRO A N 1
ATOM 713 C CA . PRO A 1 88 ? 9.608 -3.718 -25.848 1.00 65.88 88 PRO A CA 1
ATOM 714 C C . PRO A 1 88 ? 10.530 -2.867 -24.963 1.00 65.88 88 PRO A C 1
ATOM 716 O O . PRO A 1 88 ? 11.709 -3.194 -24.827 1.00 65.88 88 PRO A O 1
ATOM 719 N N . ASP A 1 89 ? 9.996 -1.794 -24.377 1.00 67.69 89 ASP A N 1
ATOM 720 C CA . ASP A 1 89 ? 10.710 -0.902 -23.462 1.00 67.69 89 ASP A CA 1
ATOM 721 C C . ASP A 1 89 ? 10.531 -1.299 -21.987 1.00 67.69 89 ASP A C 1
ATOM 723 O O . ASP A 1 89 ? 11.177 -0.719 -21.112 1.00 67.69 89 ASP A O 1
ATOM 727 N N . MET A 1 90 ? 9.685 -2.297 -21.695 1.00 63.50 90 MET A N 1
ATOM 728 C CA . MET A 1 90 ? 9.533 -2.794 -20.336 1.00 63.50 90 MET A CA 1
ATOM 729 C C . MET A 1 90 ? 10.787 -3.590 -19.964 1.00 63.50 90 MET A C 1
ATOM 731 O O . MET A 1 90 ? 11.179 -4.512 -20.691 1.00 63.50 90 MET A O 1
ATOM 735 N N . PRO A 1 91 ? 11.459 -3.255 -18.853 1.00 59.97 91 PRO A N 1
ATOM 736 C CA . PRO A 1 91 ? 12.606 -4.028 -18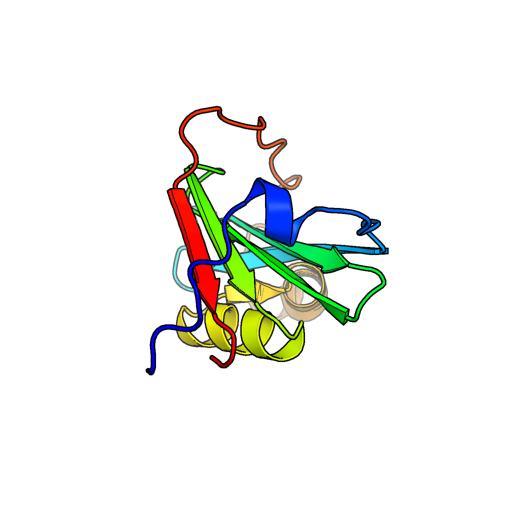.425 1.00 59.97 91 PRO A CA 1
ATOM 737 C C . PRO A 1 91 ? 12.168 -5.478 -18.183 1.00 59.97 91 PRO A C 1
ATOM 739 O O . PRO A 1 91 ? 11.172 -5.734 -17.513 1.00 59.97 91 PRO A O 1
ATOM 742 N N . ALA A 1 92 ? 12.931 -6.435 -18.726 1.00 59.91 92 ALA A N 1
ATOM 743 C CA . ALA A 1 92 ? 12.672 -7.876 -18.580 1.00 59.91 92 ALA A CA 1
ATOM 744 C C . ALA A 1 92 ? 12.659 -8.353 -17.112 1.00 59.91 92 ALA A C 1
ATOM 746 O O . ALA A 1 92 ? 12.272 -9.481 -16.820 1.00 59.91 92 ALA A O 1
ATOM 747 N N . ASP A 1 93 ? 13.119 -7.487 -16.215 1.00 62.62 93 ASP A N 1
ATOM 748 C CA . ASP A 1 93 ? 13.034 -7.597 -14.776 1.00 62.62 93 ASP A CA 1
ATOM 749 C C . ASP A 1 93 ? 12.444 -6.274 -14.272 1.00 62.62 93 ASP A C 1
ATOM 751 O O . ASP A 1 93 ? 13.129 -5.248 -14.255 1.00 62.62 93 ASP A O 1
ATOM 755 N N . THR A 1 94 ? 11.163 -6.272 -13.902 1.00 62.91 94 THR A N 1
ATOM 756 C CA . THR A 1 94 ? 10.529 -5.123 -13.238 1.00 62.91 94 THR A CA 1
ATOM 757 C C . THR A 1 94 ? 11.102 -4.891 -11.837 1.00 62.91 94 THR A C 1
ATOM 759 O O . THR A 1 94 ? 10.716 -3.927 -11.191 1.00 62.91 94 THR A O 1
ATOM 762 N N . GLY A 1 95 ? 12.039 -5.724 -11.368 1.00 68.12 95 GLY A N 1
ATOM 763 C CA . GLY A 1 95 ? 12.633 -5.672 -10.040 1.00 68.12 95 GLY A CA 1
ATOM 764 C C . GLY A 1 95 ? 11.765 -6.355 -8.985 1.00 68.12 95 GLY A C 1
ATOM 765 O O . GLY A 1 95 ? 10.602 -6.693 -9.210 1.00 68.12 95 GLY A O 1
ATOM 766 N N . GLU A 1 96 ? 12.337 -6.552 -7.797 1.00 74.31 96 GLU A N 1
ATOM 767 C CA . GLU A 1 96 ? 11.564 -6.963 -6.625 1.00 74.31 96 GLU A CA 1
ATOM 768 C C . GLU A 1 96 ? 10.781 -5.761 -6.072 1.00 74.31 96 GLU A C 1
ATOM 770 O O . GLU A 1 96 ? 11.340 -4.658 -5.992 1.00 74.31 96 GLU A O 1
ATOM 775 N N . PRO A 1 97 ? 9.521 -5.950 -5.637 1.00 77.31 97 PRO A N 1
ATOM 776 C CA . PRO A 1 97 ? 8.791 -4.889 -4.969 1.00 77.31 97 PRO A CA 1
ATOM 777 C C . PRO A 1 97 ? 9.553 -4.359 -3.744 1.00 77.31 97 PRO A C 1
ATOM 779 O O . PRO A 1 97 ? 10.169 -5.136 -3.004 1.00 77.31 97 PRO A O 1
ATOM 782 N N . PRO A 1 98 ? 9.513 -3.044 -3.481 1.00 80.56 98 PRO A N 1
ATOM 783 C CA . PRO A 1 98 ? 10.309 -2.446 -2.422 1.00 80.56 98 PRO A CA 1
ATOM 784 C C . PRO A 1 98 ? 9.842 -2.877 -1.024 1.00 80.56 98 PRO A C 1
ATOM 786 O O . PRO A 1 98 ? 8.652 -2.995 -0.730 1.00 80.56 98 PRO A O 1
ATOM 789 N N . VAL A 1 99 ? 10.788 -3.022 -0.093 1.00 78.94 99 VAL A N 1
ATOM 790 C CA . VAL A 1 99 ? 10.467 -3.165 1.335 1.00 78.94 99 VAL A CA 1
ATOM 791 C C . VAL A 1 99 ? 10.267 -1.775 1.930 1.00 78.94 99 VAL A C 1
ATOM 793 O O . VAL A 1 99 ? 11.233 -1.099 2.282 1.00 78.94 99 VAL A O 1
ATOM 796 N N . TRP A 1 100 ? 9.016 -1.332 2.052 1.00 77.31 100 TRP A N 1
ATOM 797 C CA . TRP A 1 100 ? 8.722 -0.033 2.660 1.00 77.31 100 TRP A CA 1
ATOM 798 C C . TRP A 1 100 ? 8.696 -0.095 4.188 1.00 77.31 100 TRP A C 1
ATOM 800 O O . TRP A 1 100 ? 7.897 -0.851 4.756 1.00 77.31 100 TRP A O 1
ATOM 810 N N . PRO A 1 101 ? 9.523 0.713 4.880 1.00 66.56 101 PRO A N 1
ATOM 811 C CA . PRO A 1 101 ? 9.439 0.838 6.326 1.00 66.56 101 PRO A CA 1
ATOM 812 C C . PRO A 1 101 ? 8.083 1.424 6.731 1.00 66.56 101 PRO A C 1
ATOM 814 O O . PRO A 1 101 ? 7.535 2.290 6.047 1.00 66.56 101 PRO A O 1
ATOM 817 N N . SER A 1 102 ? 7.555 1.032 7.894 1.00 66.19 102 SER A N 1
ATOM 818 C CA . SER A 1 102 ? 6.488 1.822 8.508 1.00 66.19 102 SER A CA 1
ATOM 819 C C . SER A 1 102 ? 7.101 3.133 8.999 1.00 66.19 102 SER A C 1
ATOM 821 O O . SER A 1 102 ? 7.780 3.166 10.028 1.00 66.19 102 SER A O 1
ATOM 823 N N . HIS A 1 103 ? 6.921 4.215 8.251 1.00 60.44 103 HIS A N 1
ATOM 824 C CA . HIS A 1 103 ? 7.425 5.512 8.674 1.00 60.44 103 HIS A CA 1
ATOM 825 C C . HIS A 1 103 ? 6.447 6.168 9.652 1.00 60.44 103 HIS A C 1
ATOM 827 O O . HIS A 1 103 ? 5.261 6.319 9.361 1.00 60.44 103 HIS A O 1
ATOM 833 N N . GLU A 1 104 ? 6.969 6.655 10.781 1.00 61.78 104 GLU A N 1
ATOM 834 C CA . GLU A 1 104 ? 6.222 7.471 11.758 1.00 61.78 104 GLU A CA 1
ATOM 835 C C . GLU A 1 104 ? 5.670 8.781 11.155 1.00 61.78 104 GLU A C 1
ATOM 837 O O . GLU A 1 104 ? 4.888 9.479 11.792 1.00 61.78 104 GLU A O 1
ATOM 842 N N . ARG A 1 105 ? 6.081 9.133 9.927 1.00 71.81 105 ARG A N 1
ATOM 843 C CA . ARG A 1 105 ? 5.717 10.370 9.218 1.00 71.81 105 ARG A CA 1
ATOM 844 C C . ARG A 1 105 ? 4.829 10.155 7.992 1.00 71.81 105 ARG A C 1
ATOM 846 O O . ARG A 1 105 ? 4.718 11.064 7.179 1.00 71.81 105 ARG A O 1
ATOM 853 N N . GLN A 1 106 ? 4.239 8.973 7.840 1.00 85.12 106 GLN A N 1
ATOM 854 C CA . GLN A 1 106 ? 3.300 8.717 6.750 1.00 85.12 106 GLN A CA 1
ATOM 855 C C . GLN A 1 106 ? 2.082 9.634 6.855 1.00 85.12 106 GLN A C 1
ATOM 857 O O . GLN A 1 106 ? 1.400 9.645 7.884 1.00 85.12 106 GLN A O 1
ATOM 862 N N . SER A 1 107 ? 1.801 10.370 5.782 1.00 90.44 107 SER A N 1
ATOM 863 C CA . SER A 1 107 ? 0.510 11.032 5.610 1.00 90.44 107 SER A CA 1
ATOM 864 C C . SER A 1 107 ? -0.571 9.966 5.451 1.00 90.44 107 SER A C 1
ATOM 866 O O . SER A 1 107 ? -0.355 8.961 4.777 1.00 90.44 107 SER A O 1
ATOM 868 N N . PHE A 1 108 ? -1.724 10.175 6.083 1.00 91.62 108 PHE A N 1
ATOM 869 C CA . PHE A 1 108 ? -2.852 9.251 6.024 1.00 91.62 108 PHE A CA 1
ATOM 870 C C . PHE A 1 108 ? -4.111 9.990 5.581 1.00 91.62 108 PHE A C 1
ATOM 872 O O . PHE A 1 108 ? -4.513 10.979 6.201 1.00 91.62 108 PHE A O 1
ATOM 879 N N . PHE A 1 109 ? -4.738 9.484 4.527 1.00 92.94 109 PHE A N 1
ATOM 880 C CA . PHE A 1 109 ? -5.971 10.005 3.953 1.00 92.94 109 PHE A CA 1
ATOM 881 C C . PHE A 1 109 ? -7.009 8.890 3.929 1.00 92.94 109 PHE A C 1
ATOM 883 O O . PHE A 1 109 ? -6.681 7.771 3.557 1.00 92.94 109 PHE A O 1
ATOM 890 N N . TYR A 1 110 ? -8.251 9.179 4.318 1.00 93.69 110 TYR A N 1
ATOM 891 C CA . TYR A 1 110 ? -9.337 8.200 4.282 1.00 93.69 110 TYR A CA 1
ATOM 892 C C . TYR A 1 110 ? -10.476 8.655 3.371 1.00 93.69 110 TYR A C 1
ATOM 894 O O . TYR A 1 110 ? -10.934 9.799 3.460 1.00 93.69 110 TYR A O 1
ATOM 902 N N . TYR A 1 111 ? -10.957 7.722 2.554 1.00 92.56 111 TYR A N 1
ATOM 903 C CA . TYR A 1 111 ? -12.040 7.887 1.596 1.00 92.56 111 TYR A CA 1
ATOM 904 C C . TYR A 1 111 ? -13.142 6.863 1.901 1.00 92.56 111 TYR A C 1
ATOM 906 O O . TYR A 1 111 ? -12.946 5.652 1.806 1.00 92.56 111 TYR A O 1
ATOM 914 N N . GLU A 1 112 ? -14.322 7.354 2.288 1.00 90.75 112 GLU A N 1
ATOM 915 C CA . GLU A 1 112 ? -15.509 6.505 2.489 1.00 90.75 112 GLU A CA 1
ATOM 916 C C . GLU A 1 112 ? -16.125 6.056 1.153 1.00 90.75 112 GLU A C 1
ATOM 918 O O . GLU A 1 112 ? -16.695 4.973 1.052 1.00 90.75 112 GLU A O 1
ATOM 923 N N . SER A 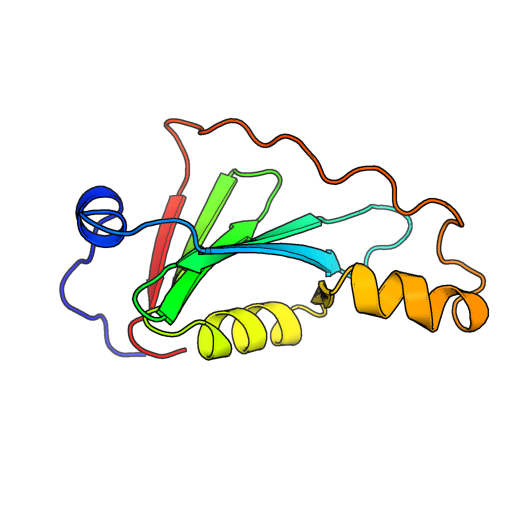1 113 ? -15.979 6.896 0.129 1.00 88.19 113 SER A N 1
ATOM 924 C CA . SER A 1 113 ? -16.276 6.606 -1.270 1.00 88.19 113 SER A CA 1
ATOM 925 C C . SER A 1 113 ? -15.265 7.359 -2.125 1.00 88.19 113 SER A C 1
ATOM 927 O O . SER A 1 113 ? -15.067 8.560 -1.876 1.00 88.19 113 SER A O 1
ATOM 929 N N . TYR A 1 114 ? -14.665 6.681 -3.097 1.00 82.62 114 TYR A N 1
ATOM 930 C CA . TYR A 1 114 ? -13.807 7.302 -4.105 1.00 82.62 114 TYR A CA 1
ATOM 931 C C . TYR A 1 114 ? -14.597 7.575 -5.388 1.00 82.62 114 TYR A C 1
ATOM 933 O O . TYR A 1 114 ? -15.252 6.633 -5.888 1.00 82.62 114 TYR A O 1
#

Secondary structure (DSSP, 8-state):
----S---HHHHHTT--EEEEEEEEEGGGTTS--EEEEEEETTS-EEEEEGGGTEEEEESSHHHHHHHHHHTTEEEHHHHHHTGGG-TTS-S---PPP-----TT-EEEEES--

Sequence (114 aa):
MQKAPIMDRETFYANKQLKQTVWWLMDCSFPDLQWARQCIFDDGSSDVCLDEGKEIHAFAKAEDAVHFLSEDEYVEVEDLLEASSDYPDMPADTGEPPVWPSHERQSFFYYESY

Foldseek 3Di:
DDDDDDCDPCNLPPPWDFDDKWKKFQPVDPPPTWIKIWTATPQQWIWIAGDLRQEIETEPHSVQVVVVCVVSRIDTPVVCLVCVVVDPRCPPDSDDDDDRDNDPNHHYHYDDGD